Protein AF-A0ABD3CAC5-F1 (afdb_monomer_lite)

pLDDT: mean 73.71, std 17.4, range [36.31, 95.0]

Sequence (74 aa):
MRLDSLRVVVFNNRCNRDKYCRYHRDYGHDTNDCYNLKNLIEAIIRRGQLANYVRRENQERQGRNREDEGVALH

Secondary structure (DSSP, 8-state):
---S-SS---------TT-EETTTTEESS-GGG-HHHHHHHHHHHHTTTTHHHHHHHHHHHHHHHHHHTTSS--

Radius of gyration: 21.22 Å; chains: 1; bounding box: 36×56×41 Å

Organism: NCBI:txid1961234

Structure (mmCIF, N/CA/C/O backbone):
data_AF-A0ABD3CAC5-F1
#
_entry.id   AF-A0ABD3CAC5-F1
#
loop_
_atom_site.group_PDB
_atom_site.id
_atom_site.type_symbol
_atom_site.label_atom_id
_atom_site.label_alt_id
_atom_site.label_comp_id
_atom_site.label_asym_id
_atom_site.label_entity_id
_atom_site.label_seq_id
_atom_site.pdbx_PDB_ins_code
_atom_site.Cartn_x
_atom_site.Cartn_y
_atom_site.Cartn_z
_atom_site.occupancy
_atom_site.B_iso_or_equiv
_atom_site.auth_seq_id
_atom_site.auth_comp_id
_atom_site.auth_asym_id
_atom_site.auth_atom_id
_atom_site.pdbx_PDB_model_num
ATOM 1 N N . MET A 1 1 ? 14.128 -10.295 0.547 1.00 36.31 1 MET A N 1
ATOM 2 C CA . MET A 1 1 ? 13.268 -11.325 -0.071 1.00 36.31 1 MET A CA 1
ATOM 3 C C . MET A 1 1 ? 13.167 -11.008 -1.559 1.00 36.31 1 MET A C 1
ATOM 5 O O . MET A 1 1 ? 12.348 -10.189 -1.942 1.00 36.31 1 MET A O 1
ATOM 9 N N . ARG A 1 2 ? 14.097 -11.543 -2.361 1.00 49.34 2 ARG A N 1
ATOM 10 C CA . ARG A 1 2 ? 14.072 -11.485 -3.830 1.00 49.34 2 ARG A CA 1
ATOM 11 C C . ARG A 1 2 ? 13.554 -12.835 -4.305 1.00 49.34 2 ARG A C 1
ATOM 13 O O . ARG A 1 2 ? 14.326 -13.781 -4.406 1.00 49.34 2 ARG A O 1
ATOM 20 N N . LEU A 1 3 ? 12.251 -12.940 -4.482 1.00 48.91 3 LEU A N 1
ATOM 21 C CA . LEU A 1 3 ? 11.634 -14.044 -5.208 1.00 48.91 3 LEU A CA 1
ATOM 22 C C . LEU A 1 3 ? 11.044 -13.416 -6.477 1.00 48.91 3 LEU A C 1
ATOM 24 O O . LEU A 1 3 ? 10.637 -12.262 -6.418 1.00 48.91 3 LEU A O 1
ATOM 28 N N . ASP A 1 4 ? 11.121 -14.145 -7.594 1.00 41.69 4 ASP A N 1
ATOM 29 C CA . ASP A 1 4 ? 10.719 -13.775 -8.970 1.00 41.69 4 ASP A CA 1
ATOM 30 C C . ASP A 1 4 ? 11.803 -13.328 -9.975 1.00 41.69 4 ASP A C 1
ATOM 32 O O . ASP A 1 4 ? 11.482 -12.779 -11.022 1.00 41.69 4 ASP A O 1
ATOM 36 N N . SER A 1 5 ? 13.089 -13.646 -9.765 1.00 49.62 5 SER A N 1
ATOM 37 C CA . SER A 1 5 ? 14.119 -13.483 -10.826 1.00 49.62 5 SER A CA 1
ATOM 38 C C . SER A 1 5 ? 14.737 -14.792 -11.330 1.00 49.62 5 SER A C 1
ATOM 40 O O . SER A 1 5 ? 15.810 -14.784 -11.924 1.00 49.62 5 SER A O 1
ATOM 42 N N . LEU A 1 6 ? 14.071 -15.929 -11.112 1.00 48.22 6 LEU A N 1
ATOM 43 C CA . LEU A 1 6 ? 14.563 -17.260 -11.494 1.00 48.22 6 LEU A CA 1
ATOM 44 C C . LEU A 1 6 ? 13.579 -18.010 -12.406 1.00 48.22 6 LEU A C 1
ATOM 46 O O . LEU A 1 6 ? 13.241 -19.165 -12.170 1.00 48.22 6 LEU A O 1
ATOM 50 N N . ARG A 1 7 ? 13.119 -17.362 -13.479 1.00 50.47 7 ARG A N 1
ATOM 51 C CA . ARG A 1 7 ? 12.745 -18.031 -14.736 1.00 50.47 7 ARG A CA 1
ATOM 52 C C . ARG A 1 7 ? 12.561 -16.982 -15.827 1.00 50.47 7 ARG A C 1
ATOM 54 O O . ARG A 1 7 ? 12.145 -15.872 -15.543 1.00 50.47 7 ARG A O 1
ATOM 61 N N . VAL A 1 8 ? 12.813 -17.382 -17.067 1.00 46.25 8 VAL A N 1
ATOM 62 C CA . VAL A 1 8 ? 12.732 -16.580 -18.301 1.00 46.25 8 VAL A CA 1
ATOM 63 C C . VAL A 1 8 ? 13.993 -15.761 -18.601 1.00 46.25 8 VAL A C 1
ATOM 65 O O . VAL A 1 8 ? 13.984 -14.549 -18.790 1.00 46.25 8 VAL A O 1
ATOM 68 N N . VAL A 1 9 ? 15.110 -16.475 -18.741 1.00 56.19 9 VAL A N 1
ATOM 69 C CA . VAL A 1 9 ? 16.127 -16.066 -19.713 1.00 56.19 9 VAL A CA 1
ATOM 70 C C . VAL A 1 9 ? 15.446 -16.107 -21.095 1.00 56.19 9 VAL A C 1
ATOM 72 O O . VAL A 1 9 ? 14.941 -17.154 -21.488 1.00 56.19 9 VAL A O 1
ATOM 75 N N . VAL A 1 10 ? 15.456 -14.969 -21.801 1.00 55.12 10 VAL A N 1
ATOM 76 C CA . VAL A 1 10 ? 15.081 -14.753 -23.218 1.00 55.12 10 VAL A CA 1
ATOM 77 C C . VAL A 1 10 ? 13.584 -14.571 -23.549 1.00 55.12 10 VAL A C 1
ATOM 79 O O . VAL A 1 10 ? 12.916 -15.500 -23.982 1.00 55.12 10 VAL A O 1
ATOM 82 N N . PHE A 1 11 ? 13.099 -13.322 -23.504 1.00 39.84 11 PHE A N 1
ATOM 83 C CA . PHE A 1 11 ? 12.522 -12.656 -24.688 1.00 39.84 11 PHE A CA 1
ATOM 84 C C . PHE A 1 11 ? 12.473 -11.132 -24.478 1.00 39.84 11 PHE A C 1
ATOM 86 O O . PHE A 1 11 ? 11.977 -10.632 -23.474 1.00 39.84 11 PHE A O 1
ATOM 93 N N . ASN A 1 12 ? 13.037 -10.395 -25.431 1.00 47.03 12 ASN A N 1
ATOM 94 C CA . ASN A 1 12 ? 13.045 -8.937 -25.512 1.00 47.03 12 ASN A CA 1
ATOM 95 C C . ASN A 1 12 ? 11.658 -8.310 -25.294 1.00 47.03 12 ASN A C 1
ATOM 97 O O . ASN A 1 12 ? 10.767 -8.562 -26.096 1.00 47.03 12 ASN A O 1
ATOM 101 N N . ASN A 1 13 ? 11.521 -7.373 -24.352 1.00 47.22 13 ASN A N 1
ATOM 102 C CA . ASN A 1 13 ? 11.123 -6.006 -24.704 1.00 47.22 13 ASN A CA 1
ATOM 103 C C . ASN A 1 13 ? 11.327 -5.074 -23.505 1.00 47.22 13 ASN A C 1
ATOM 105 O O . ASN A 1 13 ? 10.713 -5.271 -22.465 1.00 47.22 13 ASN A O 1
ATOM 109 N N . ARG A 1 14 ? 12.229 -4.104 -23.688 1.00 51.16 14 ARG A N 1
ATOM 110 C CA . ARG A 1 14 ? 12.360 -2.804 -23.009 1.00 51.16 14 ARG A CA 1
ATOM 111 C C . ARG A 1 14 ? 11.611 -2.700 -21.684 1.00 51.16 14 ARG A C 1
ATOM 113 O O . ARG A 1 14 ? 10.385 -2.667 -21.684 1.00 51.16 14 ARG A O 1
ATOM 120 N N . CYS A 1 15 ? 12.359 -2.549 -20.587 1.00 53.03 15 CYS A N 1
ATOM 121 C CA . CYS A 1 15 ? 11.846 -1.986 -19.344 1.00 53.03 15 CYS A CA 1
ATOM 122 C C . CYS A 1 15 ? 10.759 -0.964 -19.678 1.00 53.03 15 CYS A C 1
ATOM 124 O O . CYS A 1 15 ? 11.080 0.073 -20.264 1.00 53.03 15 CYS A O 1
ATOM 126 N N . ASN A 1 16 ? 9.501 -1.259 -19.342 1.00 58.22 16 ASN A N 1
ATOM 127 C CA . ASN A 1 16 ? 8.457 -0.247 -19.289 1.00 58.22 16 ASN A CA 1
ATOM 128 C C . ASN A 1 16 ? 8.858 0.696 -18.147 1.00 58.22 16 ASN A C 1
ATOM 130 O O . ASN A 1 16 ? 8.333 0.619 -17.039 1.00 58.22 16 ASN A O 1
ATOM 134 N N . ARG A 1 17 ? 9.869 1.541 -18.400 1.00 62.00 17 ARG A N 1
ATOM 135 C CA . ARG A 1 17 ? 10.321 2.623 -17.519 1.00 62.00 17 ARG A CA 1
ATOM 136 C C . ARG A 1 17 ? 9.204 3.636 -17.287 1.00 62.00 17 ARG A C 1
ATOM 138 O O . ARG A 1 17 ? 9.314 4.447 -16.380 1.00 62.00 17 ARG A O 1
ATOM 145 N N . ASP A 1 18 ? 8.133 3.539 -18.064 1.00 78.31 18 ASP A N 1
ATOM 146 C CA . ASP A 1 18 ? 6.910 4.311 -17.910 1.00 78.31 18 ASP A CA 1
ATOM 147 C C . ASP A 1 18 ? 6.156 3.961 -16.619 1.00 78.31 18 ASP A C 1
ATOM 149 O O . ASP A 1 18 ? 5.349 4.760 -16.154 1.00 78.31 18 ASP A O 1
ATOM 153 N N . LYS A 1 19 ? 6.420 2.789 -16.020 1.00 82.00 19 LYS A N 1
ATOM 154 C CA . LYS A 1 19 ? 5.732 2.317 -14.813 1.00 82.00 19 LYS A CA 1
ATOM 155 C C . LYS A 1 19 ? 6.700 2.127 -13.657 1.00 82.00 19 LYS A C 1
ATOM 157 O O . LYS A 1 19 ? 7.667 1.364 -13.758 1.00 82.00 19 LYS A O 1
ATO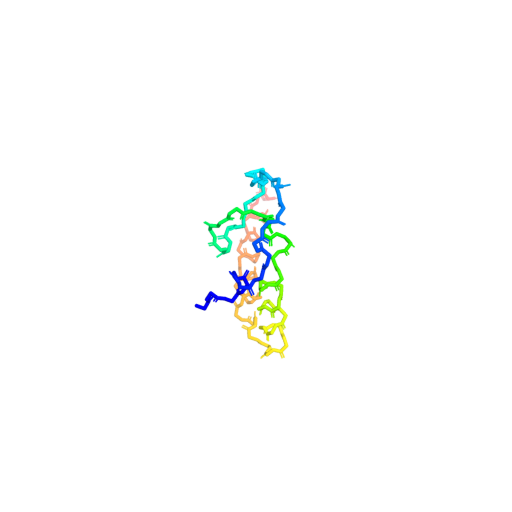M 162 N N . TYR A 1 20 ? 6.415 2.802 -12.548 1.00 88.69 20 TYR A N 1
ATOM 163 C CA . TYR A 1 20 ? 7.260 2.813 -11.357 1.00 88.69 20 TYR A CA 1
ATOM 164 C C . TYR A 1 20 ? 6.466 2.452 -10.102 1.00 88.69 20 TYR A C 1
ATOM 166 O O . TYR A 1 20 ? 5.479 3.101 -9.738 1.00 88.69 20 TYR A O 1
ATOM 174 N N . CYS A 1 21 ? 6.950 1.450 -9.370 1.00 89.81 21 CYS A N 1
ATOM 175 C CA . CYS A 1 21 ? 6.346 1.031 -8.120 1.00 89.81 21 CYS A CA 1
ATOM 176 C C . CYS A 1 21 ? 7.079 1.683 -6.947 1.00 89.81 21 CYS A C 1
ATOM 178 O O .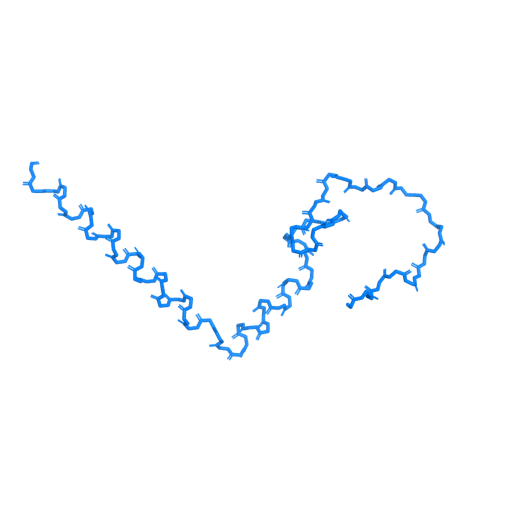 CYS A 1 21 ? 8.146 1.232 -6.537 1.00 89.81 21 CYS A O 1
ATOM 180 N N . ARG A 1 22 ? 6.467 2.696 -6.324 1.00 92.44 22 ARG A N 1
ATOM 181 C CA . ARG A 1 22 ? 7.009 3.375 -5.129 1.00 92.44 22 ARG A CA 1
ATOM 182 C C . ARG A 1 22 ? 7.255 2.449 -3.934 1.00 92.44 22 ARG A C 1
ATOM 184 O O . ARG A 1 22 ? 8.158 2.716 -3.149 1.00 92.44 22 ARG A O 1
ATOM 191 N N . TYR A 1 23 ? 6.472 1.377 -3.793 1.00 90.00 23 TYR A N 1
ATOM 192 C CA . TYR A 1 23 ? 6.623 0.411 -2.699 1.00 90.00 23 TYR A CA 1
ATOM 193 C C . TYR A 1 23 ? 7.926 -0.392 -2.820 1.00 90.00 23 TYR A C 1
ATOM 195 O O . TYR A 1 23 ? 8.643 -0.560 -1.838 1.00 90.00 23 TYR A O 1
ATOM 203 N N . HIS A 1 24 ? 8.266 -0.822 -4.036 1.00 89.31 24 HIS A N 1
ATOM 204 C CA . HIS A 1 24 ? 9.508 -1.545 -4.318 1.00 89.31 24 HIS A CA 1
ATOM 205 C C . HIS A 1 24 ? 10.676 -0.631 -4.703 1.00 89.31 24 HIS A C 1
ATOM 207 O O . HIS A 1 24 ? 11.824 -1.064 -4.673 1.00 89.31 24 HIS A O 1
ATOM 213 N N . ARG A 1 25 ? 10.383 0.636 -5.014 1.00 89.00 25 ARG A N 1
ATOM 214 C CA . ARG A 1 25 ? 11.310 1.621 -5.577 1.00 89.00 25 ARG A CA 1
ATOM 215 C C . ARG A 1 25 ? 11.979 1.137 -6.865 1.00 89.00 25 ARG A C 1
ATOM 217 O O . ARG A 1 25 ? 13.144 1.442 -7.104 1.00 89.00 25 ARG A O 1
ATOM 224 N N . ASP A 1 26 ? 11.225 0.410 -7.683 1.00 85.44 26 ASP A N 1
ATOM 225 C CA . ASP A 1 26 ? 11.710 -0.236 -8.902 1.00 85.44 26 ASP A CA 1
ATOM 226 C C . ASP A 1 26 ? 10.713 -0.074 -10.061 1.00 85.44 26 ASP A C 1
ATOM 228 O O . ASP A 1 26 ? 9.544 0.273 -9.854 1.00 85.44 26 ASP A O 1
ATOM 232 N N . TYR A 1 27 ? 11.189 -0.307 -11.280 1.00 84.94 27 TYR A N 1
ATOM 233 C CA . TYR A 1 27 ? 10.417 -0.205 -12.514 1.00 84.94 27 TYR A CA 1
ATOM 234 C C . TYR A 1 27 ? 9.795 -1.544 -12.914 1.00 84.94 27 TYR A C 1
ATOM 236 O O . TYR A 1 27 ? 10.318 -2.615 -12.616 1.00 84.94 27 TYR A O 1
ATOM 244 N N . GLY A 1 28 ? 8.682 -1.475 -13.643 1.00 84.56 28 GLY A N 1
ATOM 245 C CA . GLY A 1 28 ? 8.033 -2.636 -14.258 1.00 84.56 28 GLY A CA 1
ATOM 246 C C . GLY A 1 28 ? 6.525 -2.683 -14.035 1.00 84.56 28 GLY A C 1
ATOM 247 O O . GLY A 1 28 ? 5.797 -3.124 -14.920 1.00 84.56 28 GLY A O 1
ATOM 248 N N . HIS A 1 29 ? 6.044 -2.179 -12.897 1.00 87.62 29 HIS A N 1
ATOM 249 C CA . HIS A 1 29 ? 4.616 -2.032 -12.601 1.00 87.62 29 HIS A CA 1
ATOM 250 C C . HIS A 1 29 ? 4.356 -0.773 -11.773 1.00 87.62 29 HIS A C 1
ATOM 252 O O . HIS A 1 29 ? 5.264 -0.252 -11.127 1.00 87.62 29 HIS A O 1
ATOM 258 N N . ASP A 1 30 ? 3.114 -0.296 -11.772 1.00 89.50 30 ASP A N 1
ATOM 259 C CA . ASP A 1 30 ? 2.691 0.824 -10.937 1.00 89.50 30 ASP A CA 1
ATOM 260 C C . ASP A 1 30 ? 2.375 0.363 -9.515 1.00 89.50 30 ASP A C 1
ATOM 262 O O . ASP A 1 30 ? 1.989 -0.780 -9.275 1.00 89.50 30 ASP A O 1
ATOM 266 N N . THR A 1 31 ? 2.461 1.271 -8.543 1.00 88.06 31 THR A N 1
ATOM 267 C CA . THR A 1 31 ? 2.085 0.967 -7.149 1.00 88.06 31 THR A CA 1
ATOM 268 C C . THR A 1 31 ? 0.664 0.405 -7.023 1.00 88.06 31 THR A C 1
ATOM 270 O O . THR A 1 31 ? 0.435 -0.468 -6.190 1.00 88.06 31 THR A O 1
ATOM 273 N N . ASN A 1 32 ? -0.264 0.847 -7.876 1.00 89.12 32 ASN A N 1
ATOM 274 C CA . ASN A 1 32 ? -1.649 0.366 -7.897 1.00 89.12 32 ASN A CA 1
ATOM 275 C C . ASN A 1 32 ? -1.778 -1.096 -8.348 1.00 89.12 32 ASN A C 1
ATOM 277 O O . ASN A 1 32 ? -2.744 -1.762 -7.982 1.00 89.12 32 ASN A O 1
ATOM 281 N N . ASP A 1 33 ? -0.802 -1.613 -9.091 1.00 88.56 33 ASP A N 1
ATOM 282 C CA . ASP A 1 33 ? -0.776 -2.992 -9.584 1.00 88.56 33 ASP A CA 1
ATOM 283 C C . ASP A 1 33 ? 0.091 -3.906 -8.706 1.00 88.56 33 ASP A C 1
ATOM 285 O O . ASP A 1 33 ? 0.183 -5.109 -8.944 1.00 88.56 33 ASP A O 1
ATOM 289 N N . CYS A 1 34 ? 0.701 -3.364 -7.648 1.00 92.31 34 CYS A N 1
ATOM 290 C CA . CYS A 1 34 ? 1.579 -4.114 -6.763 1.00 92.31 34 CYS A CA 1
ATOM 291 C C . CYS A 1 34 ? 0.796 -5.139 -5.928 1.00 92.31 34 CYS A C 1
ATOM 293 O O . CYS A 1 34 ? 0.138 -4.808 -4.938 1.00 92.31 34 CYS A O 1
ATOM 295 N N . TYR A 1 35 ? 0.913 -6.412 -6.305 1.00 90.44 35 TYR A N 1
ATOM 296 C CA . TYR A 1 35 ? 0.260 -7.530 -5.624 1.00 90.44 35 TYR A CA 1
ATOM 297 C C . TYR A 1 35 ? 0.680 -7.658 -4.152 1.00 90.44 35 TYR A C 1
ATOM 299 O O . TYR A 1 35 ? -0.162 -7.819 -3.270 1.00 90.44 35 TYR A O 1
ATOM 307 N N . ASN A 1 36 ? 1.976 -7.498 -3.865 1.00 88.88 36 ASN A N 1
ATOM 308 C CA . ASN A 1 36 ? 2.504 -7.552 -2.499 1.00 88.88 36 ASN A CA 1
ATOM 309 C C . ASN A 1 36 ? 1.891 -6.470 -1.606 1.00 88.88 36 ASN A C 1
ATOM 311 O O . ASN A 1 36 ? 1.529 -6.746 -0.463 1.00 88.88 36 ASN A O 1
ATOM 315 N N . LEU A 1 37 ? 1.741 -5.253 -2.138 1.00 92.44 37 LEU A N 1
ATOM 316 C CA . LEU A 1 37 ? 1.133 -4.148 -1.407 1.00 92.44 37 LEU A CA 1
ATOM 317 C C . LEU A 1 37 ? -0.348 -4.418 -1.119 1.00 92.44 37 LEU A C 1
ATOM 319 O O . LEU A 1 37 ? -0.781 -4.236 0.017 1.00 92.44 37 LEU A O 1
ATOM 323 N N . LYS A 1 38 ? -1.109 -4.901 -2.111 1.00 93.00 38 LYS A N 1
ATOM 324 C CA . LYS A 1 38 ? -2.524 -5.273 -1.932 1.00 93.00 38 LYS A CA 1
ATOM 325 C C . LYS A 1 38 ? -2.687 -6.336 -0.850 1.00 93.00 38 LYS A C 1
ATOM 327 O O . LYS A 1 38 ? -3.428 -6.126 0.105 1.00 93.00 38 LYS A O 1
ATOM 332 N N . ASN A 1 39 ? -1.917 -7.418 -0.932 1.00 93.62 39 ASN A N 1
ATOM 333 C CA . ASN A 1 39 ? -1.964 -8.496 0.054 1.00 93.62 39 ASN A CA 1
ATOM 334 C C . ASN A 1 39 ? -1.583 -8.038 1.458 1.00 93.62 39 ASN A C 1
ATOM 336 O O . ASN A 1 39 ? -2.175 -8.494 2.436 1.00 93.62 39 ASN A O 1
ATOM 340 N N . LEU A 1 40 ? -0.594 -7.148 1.571 1.00 93.56 40 LEU A N 1
ATOM 341 C CA . LEU A 1 40 ? -0.204 -6.582 2.854 1.00 93.56 40 LEU A CA 1
ATOM 342 C C . LEU A 1 40 ? -1.353 -5.769 3.458 1.00 93.56 40 LEU A C 1
ATOM 344 O O . LEU A 1 40 ? -1.693 -5.980 4.621 1.00 93.56 40 LEU A O 1
ATOM 348 N N . ILE A 1 41 ? -1.978 -4.890 2.671 1.00 91.94 41 ILE A N 1
ATOM 349 C CA . ILE A 1 41 ? -3.139 -4.104 3.106 1.00 91.94 41 ILE A CA 1
ATOM 350 C C . ILE A 1 41 ? -4.269 -5.038 3.547 1.00 91.94 41 ILE A C 1
ATOM 352 O O . ILE A 1 41 ? -4.769 -4.908 4.663 1.00 91.94 41 ILE A O 1
ATOM 356 N N . GLU A 1 42 ? -4.623 -6.029 2.730 1.00 94.69 42 GLU A N 1
ATOM 357 C CA . GLU A 1 42 ? -5.657 -7.002 3.078 1.00 94.69 42 GLU A CA 1
ATOM 358 C C . GLU A 1 42 ? -5.336 -7.784 4.357 1.00 94.69 42 GLU A C 1
ATOM 360 O O . GLU A 1 42 ? -6.216 -8.012 5.185 1.00 94.69 42 GLU A O 1
ATOM 365 N N . ALA A 1 43 ? -4.082 -8.200 4.550 1.00 95.00 43 ALA A N 1
ATOM 366 C CA . ALA A 1 43 ? -3.672 -8.915 5.752 1.00 95.00 43 ALA A CA 1
ATOM 367 C C . ALA A 1 43 ? -3.807 -8.039 7.004 1.00 95.00 43 ALA A C 1
ATOM 369 O O . ALA A 1 43 ? -4.255 -8.528 8.041 1.00 95.00 43 ALA A O 1
ATOM 370 N N . ILE A 1 44 ? -3.464 -6.753 6.910 1.00 91.94 44 ILE A N 1
ATOM 371 C CA . ILE A 1 44 ? -3.612 -5.790 8.008 1.00 91.94 44 ILE A CA 1
ATOM 372 C C . ILE A 1 44 ? -5.102 -5.544 8.308 1.00 91.94 44 ILE A C 1
ATOM 374 O O . ILE A 1 44 ? -5.482 -5.518 9.482 1.00 91.94 44 ILE A O 1
ATOM 378 N N . ILE A 1 45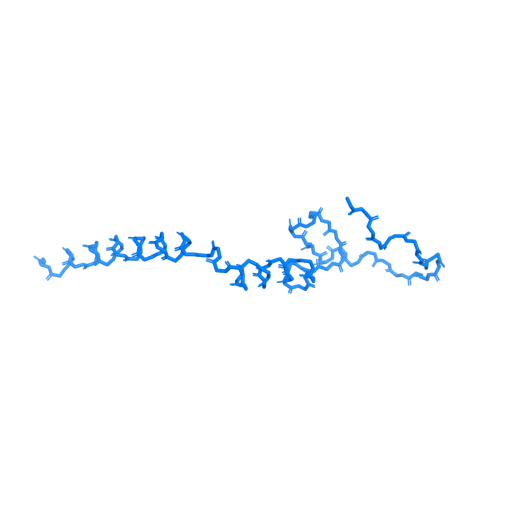 ? -5.949 -5.430 7.274 1.00 91.75 45 ILE A N 1
ATOM 379 C CA . ILE A 1 45 ? -7.412 -5.324 7.419 1.00 91.75 45 ILE A CA 1
ATOM 380 C C . ILE A 1 45 ? -7.962 -6.552 8.144 1.00 91.75 45 ILE A C 1
ATOM 382 O O . ILE A 1 45 ? -8.635 -6.409 9.162 1.00 91.75 45 ILE A O 1
ATOM 386 N N . ARG A 1 46 ? -7.622 -7.760 7.677 1.00 93.44 46 ARG A N 1
ATOM 387 C CA . ARG A 1 46 ? -8.083 -9.020 8.284 1.00 93.44 46 ARG A CA 1
ATOM 388 C C . ARG A 1 46 ? -7.660 -9.167 9.746 1.00 93.44 46 ARG A C 1
ATOM 390 O O . ARG A 1 46 ? -8.388 -9.762 10.530 1.00 93.44 46 ARG A O 1
ATOM 397 N N . ARG A 1 47 ? -6.503 -8.620 10.127 1.00 92.88 47 ARG A N 1
ATOM 398 C CA . ARG A 1 47 ? -6.008 -8.632 11.515 1.00 92.88 47 ARG A CA 1
ATOM 399 C C . ARG A 1 47 ? -6.632 -7.548 12.402 1.00 92.88 47 ARG A C 1
ATOM 401 O O . ARG A 1 47 ? -6.330 -7.513 13.590 1.00 92.88 47 ARG A O 1
ATOM 408 N N . GLY A 1 48 ? -7.446 -6.643 11.853 1.00 87.50 48 GLY A N 1
ATOM 409 C CA . GLY A 1 48 ? -8.068 -5.552 12.612 1.00 87.50 48 GLY A CA 1
ATOM 410 C C . GLY A 1 48 ? -7.085 -4.478 13.096 1.00 87.50 48 GLY A C 1
ATOM 411 O O . GLY A 1 48 ? -7.402 -3.699 13.991 1.00 87.50 48 GLY A O 1
ATOM 412 N N . GLN A 1 49 ? -5.884 -4.396 12.515 1.00 88.00 49 GLN A N 1
ATOM 413 C CA . GLN A 1 49 ? -4.807 -3.524 13.014 1.00 88.00 49 GLN A CA 1
ATOM 414 C C . GLN A 1 49 ? -4.912 -2.062 12.534 1.00 88.00 49 GLN A C 1
ATOM 416 O O . GLN A 1 49 ? -4.034 -1.247 12.815 1.00 88.00 49 GLN A O 1
ATOM 421 N N . LEU A 1 50 ? -5.991 -1.701 11.833 1.00 83.50 50 LEU A N 1
ATOM 422 C CA . LEU A 1 50 ? -6.217 -0.352 11.294 1.00 83.50 50 LEU A CA 1
ATOM 423 C C . LEU A 1 50 ? -6.922 0.604 12.263 1.00 83.50 50 LEU A C 1
ATOM 425 O O . LEU A 1 50 ? -7.074 1.780 11.941 1.00 83.50 50 LEU A O 1
ATOM 429 N N . ALA A 1 51 ? -7.313 0.148 13.457 1.00 81.25 51 ALA A N 1
ATOM 430 C CA . ALA A 1 51 ? -8.080 0.951 14.416 1.00 81.25 51 ALA A CA 1
ATOM 431 C C . ALA A 1 51 ? -7.428 2.314 14.734 1.00 81.25 51 ALA A C 1
ATOM 433 O O . ALA A 1 51 ? -8.103 3.342 14.801 1.00 81.25 51 ALA A O 1
ATOM 434 N N . ASN A 1 52 ? -6.099 2.345 14.859 1.00 79.38 52 ASN A N 1
ATOM 435 C CA . ASN A 1 52 ? -5.355 3.575 15.141 1.00 79.38 52 ASN A CA 1
ATOM 436 C C . ASN A 1 52 ? -5.342 4.565 13.966 1.00 79.38 52 ASN A C 1
ATOM 438 O O . ASN A 1 52 ? -5.271 5.772 14.192 1.00 79.38 52 ASN A O 1
ATOM 442 N N . TYR A 1 53 ? -5.425 4.073 12.727 1.00 80.44 53 TYR A N 1
ATOM 443 C CA . TYR A 1 53 ? -5.463 4.917 11.533 1.00 80.44 53 TYR A CA 1
ATOM 444 C C . TYR A 1 53 ? -6.813 5.628 11.407 1.00 80.44 53 TYR A C 1
ATOM 446 O O . TYR A 1 53 ? -6.840 6.837 11.201 1.00 80.44 53 TYR A O 1
ATOM 454 N N . VAL A 1 54 ? -7.914 4.908 11.648 1.00 81.75 54 VAL A N 1
ATOM 455 C CA . VAL A 1 54 ? -9.277 5.469 11.630 1.00 81.75 54 VAL A CA 1
ATOM 456 C C . VAL A 1 54 ? -9.466 6.508 12.738 1.00 81.75 54 VAL A C 1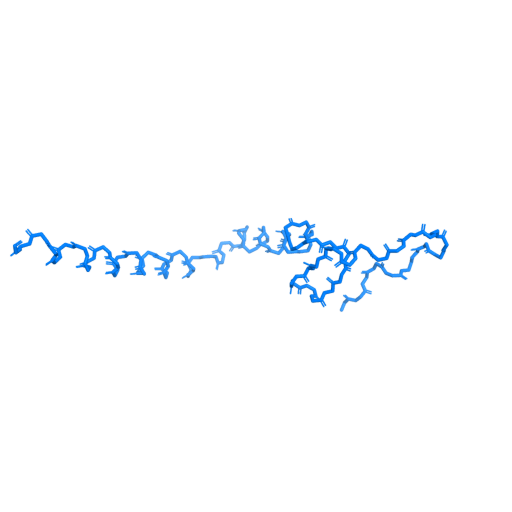
ATOM 458 O O . VAL A 1 54 ? -10.057 7.565 12.524 1.00 81.75 54 VAL A O 1
ATOM 461 N N . ARG A 1 55 ? -8.933 6.245 13.939 1.00 79.50 55 ARG A N 1
ATOM 462 C CA . ARG A 1 55 ? -9.041 7.192 15.058 1.00 79.50 55 ARG A CA 1
ATOM 463 C C . ARG A 1 55 ? -8.328 8.513 14.766 1.00 79.50 55 ARG A C 1
ATOM 465 O O . ARG A 1 55 ? -8.864 9.565 15.100 1.00 79.50 55 ARG A O 1
ATOM 472 N N . ARG A 1 56 ? -7.146 8.458 14.143 1.00 78.88 56 ARG A N 1
ATOM 473 C CA . ARG A 1 56 ? -6.385 9.658 13.774 1.00 78.88 56 ARG A CA 1
ATOM 474 C C . ARG A 1 56 ? -7.092 10.456 12.677 1.00 78.88 56 ARG A C 1
ATOM 476 O O . ARG A 1 56 ? -7.241 11.660 12.824 1.00 78.88 56 ARG A O 1
ATOM 483 N N . GLU A 1 57 ? -7.610 9.786 11.649 1.00 81.19 57 GLU A N 1
ATOM 484 C CA . GLU A 1 57 ? -8.395 10.436 10.592 1.00 81.19 57 GLU A CA 1
ATOM 485 C C . GLU A 1 57 ? -9.631 11.154 11.161 1.00 81.19 57 GLU A C 1
ATOM 487 O O . GLU A 1 57 ? -9.896 12.305 10.822 1.00 81.19 57 GLU A O 1
ATOM 492 N N . ASN A 1 58 ? -10.361 10.524 12.086 1.00 78.25 58 ASN A N 1
ATOM 493 C CA . ASN A 1 58 ? -11.508 11.165 12.734 1.00 78.25 58 ASN A CA 1
ATOM 494 C C . ASN A 1 58 ? -11.115 12.395 13.566 1.00 78.25 58 ASN A C 1
ATOM 496 O O . ASN A 1 58 ? -11.859 13.372 13.578 1.00 78.25 58 ASN A O 1
ATOM 500 N N . GLN A 1 59 ? -9.961 12.377 14.236 1.00 78.56 59 GLN A N 1
ATOM 501 C CA . GLN A 1 59 ? -9.450 13.538 14.974 1.00 78.56 59 GLN A CA 1
ATOM 502 C C . GLN A 1 59 ? -9.044 14.678 14.033 1.00 78.56 59 GLN A C 1
ATOM 504 O O . GLN A 1 59 ? -9.392 15.829 14.282 1.00 78.56 59 GLN A O 1
ATOM 509 N N . GLU A 1 60 ? -8.373 14.362 12.925 1.00 77.56 60 GLU A N 1
ATOM 510 C CA . GLU A 1 60 ? -8.003 15.337 11.893 1.00 77.56 60 GLU A CA 1
ATOM 511 C C . GLU A 1 60 ? -9.246 15.966 11.237 1.00 77.56 60 GLU A C 1
ATOM 513 O O . GLU A 1 60 ? -9.300 17.180 11.042 1.00 77.56 60 GLU A O 1
ATOM 518 N N . ARG A 1 61 ? -10.288 15.170 10.955 1.00 76.31 61 ARG A N 1
ATOM 519 C CA . ARG A 1 61 ? -11.570 15.671 10.425 1.00 76.31 61 ARG A CA 1
ATOM 520 C C . ARG A 1 61 ? -12.311 16.545 11.437 1.00 76.31 61 ARG A C 1
ATOM 522 O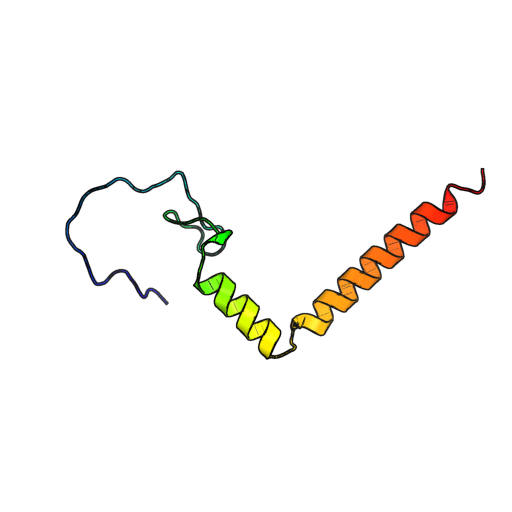 O . ARG A 1 61 ? -12.847 17.580 11.061 1.00 76.31 61 ARG A O 1
ATOM 529 N N . GLN A 1 62 ? -12.316 16.167 12.715 1.00 73.06 62 GLN A N 1
ATOM 530 C CA . GLN A 1 62 ? -12.922 16.977 13.779 1.00 73.06 62 GLN A CA 1
ATOM 531 C C . GLN A 1 62 ? -12.190 18.305 14.005 1.00 73.06 62 GLN A C 1
ATOM 533 O O . GLN A 1 62 ? -12.845 19.287 14.337 1.00 73.06 62 GLN A O 1
ATOM 538 N N . GLY A 1 63 ? -10.867 18.348 13.815 1.00 70.25 63 GLY A N 1
ATOM 539 C CA . GLY A 1 63 ? -10.096 19.593 13.845 1.00 70.25 63 GLY A CA 1
ATOM 540 C C . G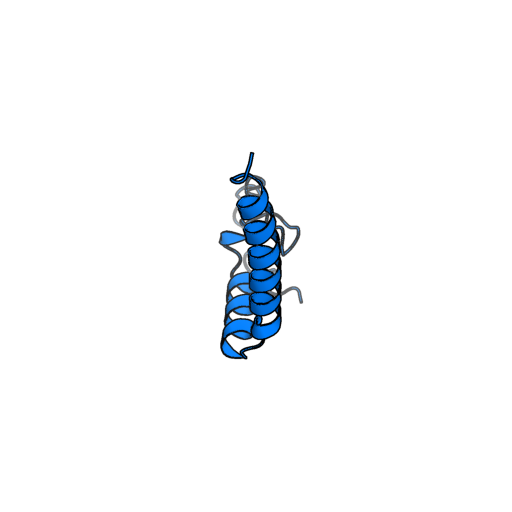LY A 1 63 ? -10.522 20.554 12.735 1.00 70.25 63 GLY A C 1
ATOM 541 O O . GLY A 1 63 ? -10.874 21.690 13.023 1.00 70.25 63 GLY A O 1
ATOM 542 N N . ARG A 1 64 ? -10.613 20.060 11.493 1.00 67.31 64 ARG A N 1
ATOM 543 C CA . ARG A 1 64 ? -11.033 20.865 10.330 1.00 67.31 64 ARG A CA 1
ATOM 544 C C . ARG A 1 64 ? -12.465 21.392 10.450 1.00 67.31 64 ARG A C 1
ATOM 546 O O . ARG A 1 64 ? -12.701 22.565 10.211 1.00 67.31 64 ARG A O 1
ATOM 553 N N . ASN A 1 65 ? -13.405 20.563 10.911 1.00 61.47 65 ASN A N 1
ATOM 554 C CA . ASN A 1 65 ? -14.801 20.990 11.075 1.00 61.47 65 ASN A CA 1
ATOM 555 C C . ASN A 1 65 ? -14.979 22.120 12.111 1.00 61.47 65 ASN A C 1
ATOM 557 O O . ASN A 1 65 ? -15.919 22.898 11.995 1.00 61.47 65 ASN A O 1
ATOM 561 N N . ARG A 1 66 ? -14.102 22.223 13.124 1.00 59.06 66 ARG A N 1
ATOM 562 C CA . ARG A 1 66 ? -14.150 23.316 14.117 1.00 59.06 66 ARG A CA 1
ATOM 563 C C . ARG A 1 66 ? -13.619 24.641 13.572 1.00 59.06 66 ARG A C 1
ATOM 565 O O . ARG A 1 66 ? -13.975 25.689 14.097 1.00 59.06 66 ARG A O 1
ATOM 572 N N . GLU A 1 67 ? -12.761 24.595 12.559 1.00 60.16 67 GLU A N 1
ATOM 573 C CA . GLU A 1 67 ? -12.185 25.783 11.922 1.00 60.16 67 GLU A CA 1
ATOM 574 C C . GLU A 1 67 ? -13.184 26.429 10.941 1.00 60.16 67 GLU A C 1
ATOM 576 O O . GLU A 1 67 ? -13.179 27.648 10.790 1.00 60.16 67 GLU A O 1
ATOM 581 N N . ASP A 1 68 ? -14.109 25.644 10.374 1.00 57.28 68 ASP A N 1
ATOM 582 C CA . ASP A 1 68 ? -15.162 26.125 9.465 1.00 57.28 68 ASP A CA 1
ATOM 583 C C . ASP A 1 68 ? -16.385 26.743 10.196 1.00 57.28 68 ASP A C 1
ATOM 585 O O . ASP A 1 68 ? -17.030 27.647 9.666 1.00 57.28 68 ASP A O 1
ATOM 589 N N . GLU A 1 69 ? -16.695 26.335 11.438 1.00 58.38 69 GLU A N 1
ATOM 590 C CA . GLU A 1 69 ? -17.801 26.902 12.252 1.00 58.38 69 GLU A CA 1
ATOM 591 C C . GLU A 1 69 ? -17.503 28.306 12.820 1.00 58.38 69 GLU A C 1
ATOM 593 O O . GLU A 1 69 ? -18.417 29.027 13.221 1.00 58.38 69 GLU A O 1
ATOM 598 N N . GLY A 1 70 ? -16.234 28.730 12.829 1.00 56.56 70 GLY A N 1
ATOM 599 C CA . GLY A 1 70 ? -15.818 30.068 13.269 1.00 56.56 70 GLY A CA 1
ATOM 600 C C . GLY A 1 70 ? -15.970 31.165 12.209 1.00 56.56 70 GLY A C 1
ATOM 601 O O . GLY A 1 70 ? -15.785 32.338 12.526 1.00 56.56 70 GLY A O 1
ATOM 602 N N . VAL A 1 71 ? -16.303 30.812 10.962 1.00 59.75 71 VAL A N 1
ATOM 603 C CA . VAL A 1 71 ? -16.364 31.758 9.829 1.00 59.75 71 VAL A CA 1
ATOM 604 C C . VAL A 1 71 ? -17.793 32.258 9.556 1.00 59.75 71 VAL A C 1
ATOM 606 O O . VAL A 1 71 ? -17.984 33.184 8.779 1.00 59.75 71 VAL A O 1
ATOM 609 N N . ALA A 1 72 ? -18.812 31.703 10.225 1.00 58.62 72 ALA A N 1
ATOM 610 C CA . ALA A 1 72 ? -20.219 32.086 10.035 1.00 58.62 72 ALA A CA 1
ATOM 611 C C . ALA A 1 72 ? -20.747 33.135 11.041 1.00 58.62 72 ALA A C 1
ATOM 613 O O . ALA A 1 72 ? -21.931 33.467 11.004 1.00 58.62 72 ALA A O 1
ATOM 614 N N . LEU A 1 73 ? -19.901 33.651 11.943 1.00 58.06 73 LEU A N 1
ATOM 615 C CA . LEU A 1 73 ? -20.274 34.671 12.940 1.00 58.06 73 LEU A CA 1
ATOM 616 C C . LEU A 1 73 ? -19.694 36.069 12.660 1.00 58.06 73 LEU A C 1
ATOM 618 O O . LEU A 1 73 ? -19.571 36.868 13.589 1.00 58.06 73 LEU A O 1
ATOM 622 N N . HIS A 1 74 ? -19.371 36.396 11.406 1.00 48.91 74 HIS A N 1
ATOM 623 C CA . HIS A 1 74 ? -18.999 37.760 11.023 1.00 48.91 74 HIS A CA 1
ATOM 624 C C . HIS A 1 74 ? -19.747 38.242 9.781 1.00 48.91 74 HIS A C 1
ATOM 626 O O . HIS A 1 74 ? -19.778 37.489 8.783 1.00 48.91 74 HIS A O 1
#

Foldseek 3Di:
DDDDPPDDDDDDDDFCQVAAQPVVRDTDHHVVPDPVNVVVVVVCVVVVVCPVVVVVVVVVVVVVVVVVVVVPPD